Protein AF-A0A4Y7KNV3-F1 (afdb_monomer)

pLDDT: mean 80.24, std 16.49, range [40.34, 98.62]

Nearest PDB structures (foldseek):
  6zbf-assembly1_D  TM=6.798E-01  e=7.841E+00  Plasmodium falciparum

Solvent-accessible surface area (backbone atoms only — not comparable to full-atom values): 6546 Å² total; per-residue (Å²): 138,81,84,83,77,76,80,84,73,75,75,63,74,66,57,54,57,78,72,44,61,76,90,48,45,68,59,52,42,52,55,36,51,54,52,27,56,55,25,66,77,46,93,51,77,59,33,61,63,31,50,52,43,42,52,48,42,49,52,51,49,51,54,50,52,54,53,49,53,52,51,52,52,55,50,49,56,52,51,55,53,49,51,54,52,50,55,51,50,52,51,50,52,52,50,53,49,53,55,50,55,52,58,62,58,57,72,69,68,82,74,129

Secondary structure (DSSP, 8-state):
---------PPPTTHHHHTS-GGGHHHHHHHHHHHHHHHHHSS-TTHHHHHHHHHHHHHHHHHHHHHHHHHHHHHHHHHHHHHHHHHHHHHHHHHHHHHHHHHHHHTTSS--

Foldseek 3Di:
DDDDDDDDDP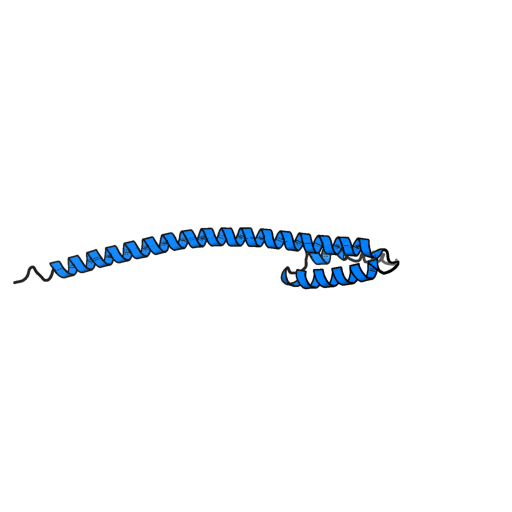DLVLCVLVPDDLVCLVVQLVVLVVVLVVCVVDPHPCNVVSVSSNVSSVVSNVVVVVVVVVVVVVVVVVVVVVVVVVVVVVVVVVVVVVVVVVVVVVVVPPDD

Radius of gyration: 32.51 Å; Cα contacts (8 Å, |Δi|>4): 38; chains: 1; bounding box: 72×49×88 Å

Mean predicted aligned error: 12.89 Å

Sequence (112 aa):
MKPLLLPYHPRPHFLQILFSPPSKLPQLFQENYSQLSQALDGTDHSWTALTLKLCSALETADKLVQSNNSNVRFLSAKVEVLESIVKRGDSAAKSAKFIHDKHSSESSSVGN

Structure (mmCIF, N/CA/C/O backbone):
data_AF-A0A4Y7KNV3-F1
#
_entry.id   AF-A0A4Y7KNV3-F1
#
loop_
_atom_site.group_PDB
_atom_site.id
_atom_site.type_symbol
_atom_site.label_atom_id
_atom_site.label_alt_id
_atom_site.label_comp_id
_atom_site.label_asym_id
_atom_site.label_entity_id
_atom_site.label_seq_id
_atom_site.pdbx_PDB_ins_code
_atom_site.Cartn_x
_atom_site.Cartn_y
_atom_site.Cartn_z
_atom_site.occupancy
_atom_site.B_iso_or_equiv
_atom_site.auth_seq_id
_atom_site.auth_comp_id
_atom_site.auth_asym_id
_atom_site.auth_atom_id
_atom_site.pdbx_PDB_model_num
ATOM 1 N N . MET A 1 1 ? 8.863 43.109 -40.610 1.00 42.31 1 MET A N 1
ATOM 2 C CA . MET A 1 1 ? 9.155 42.539 -39.276 1.00 42.31 1 MET A CA 1
ATOM 3 C C . MET A 1 1 ? 8.577 41.130 -39.228 1.00 42.31 1 MET A C 1
ATOM 5 O O . MET A 1 1 ? 7.378 40.989 -39.415 1.00 42.31 1 MET A O 1
ATOM 9 N N . LYS A 1 2 ? 9.417 40.094 -39.106 1.00 42.72 2 LYS A N 1
ATOM 10 C CA . LYS A 1 2 ? 8.991 38.687 -38.976 1.00 42.72 2 LYS A CA 1
ATOM 11 C C . LYS A 1 2 ? 8.935 38.342 -37.482 1.00 42.72 2 LYS A C 1
ATOM 13 O O . LYS A 1 2 ? 9.923 38.622 -36.806 1.00 42.72 2 LYS A O 1
ATOM 18 N N . PRO A 1 3 ? 7.836 37.781 -36.955 1.00 49.31 3 PRO A N 1
ATOM 19 C CA . PRO A 1 3 ? 7.794 37.371 -35.560 1.00 49.31 3 PRO A CA 1
ATOM 20 C C . PRO A 1 3 ? 8.719 36.166 -35.349 1.00 49.31 3 PRO A C 1
ATOM 22 O O . PRO A 1 3 ? 8.713 35.212 -36.128 1.00 49.31 3 PRO A O 1
ATOM 25 N N . LEU A 1 4 ? 9.538 36.239 -34.301 1.00 50.19 4 LEU A N 1
ATOM 26 C CA . LEU A 1 4 ? 10.370 35.141 -33.822 1.00 50.19 4 LEU A CA 1
ATOM 27 C C . LEU A 1 4 ? 9.452 34.080 -33.204 1.00 50.19 4 LEU A C 1
ATOM 29 O O . LEU A 1 4 ? 8.982 34.234 -32.079 1.00 50.19 4 LEU A O 1
ATOM 33 N N . LEU A 1 5 ? 9.171 33.013 -33.953 1.00 55.75 5 LEU A N 1
ATOM 34 C CA . LEU A 1 5 ? 8.588 31.796 -33.397 1.00 55.75 5 LEU A CA 1
ATOM 35 C C . LEU A 1 5 ? 9.657 31.132 -32.523 1.00 55.75 5 LEU A C 1
ATOM 37 O O . LEU A 1 5 ? 10.659 30.635 -33.034 1.00 55.75 5 LEU A O 1
ATOM 41 N N . LEU A 1 6 ? 9.461 31.160 -31.205 1.00 51.16 6 LEU A N 1
ATOM 42 C CA . LEU A 1 6 ? 10.269 30.366 -30.284 1.00 51.16 6 LEU A CA 1
ATOM 43 C C . LEU A 1 6 ? 10.103 28.875 -30.630 1.00 51.16 6 LEU A C 1
ATOM 45 O O . LEU A 1 6 ? 8.978 28.443 -30.902 1.00 51.16 6 LEU A O 1
ATOM 49 N N . PRO A 1 7 ? 11.186 28.078 -30.628 1.00 50.25 7 PRO A N 1
ATOM 50 C CA . PRO A 1 7 ? 11.096 26.657 -30.923 1.00 50.25 7 PRO A CA 1
ATOM 51 C C . PRO A 1 7 ? 10.219 25.966 -29.875 1.00 50.25 7 PRO A C 1
ATOM 53 O O . PRO A 1 7 ? 10.418 26.124 -28.670 1.00 50.25 7 PRO A O 1
ATOM 56 N N . TYR A 1 8 ? 9.237 25.196 -30.345 1.00 46.88 8 TYR A N 1
ATOM 57 C CA . TYR A 1 8 ? 8.444 24.299 -29.513 1.00 46.88 8 TYR A CA 1
ATOM 58 C C . TYR A 1 8 ? 9.399 23.314 -28.837 1.00 46.88 8 TYR A C 1
ATOM 60 O O . TYR A 1 8 ? 9.934 22.419 -29.491 1.00 46.88 8 TYR A O 1
ATOM 68 N N . HIS A 1 9 ? 9.658 23.497 -27.543 1.00 47.28 9 HIS A N 1
ATOM 69 C CA . HIS A 1 9 ? 10.428 22.530 -26.776 1.00 47.28 9 HIS A CA 1
ATOM 70 C C . HIS A 1 9 ? 9.475 21.383 -26.414 1.00 47.28 9 HIS A C 1
ATOM 72 O O . HIS A 1 9 ? 8.541 21.609 -25.634 1.00 47.28 9 HIS A O 1
ATOM 78 N N . PRO A 1 10 ? 9.636 20.169 -26.977 1.00 49.97 10 PRO A N 1
ATOM 79 C CA . PRO A 1 10 ? 8.838 19.035 -26.540 1.00 49.97 10 PRO A CA 1
ATOM 80 C C . PRO A 1 10 ? 9.102 18.842 -25.048 1.00 49.97 10 PRO A C 1
ATOM 82 O O . PRO A 1 10 ? 10.257 18.774 -24.620 1.00 49.97 10 PRO A O 1
ATOM 85 N N . ARG A 1 11 ? 8.035 18.801 -24.239 1.00 51.56 11 ARG A N 1
ATOM 86 C CA . ARG A 1 11 ? 8.164 18.434 -22.823 1.00 51.56 11 ARG A CA 1
ATOM 87 C C . ARG A 1 11 ? 8.946 17.122 -22.769 1.00 51.56 11 ARG A C 1
ATOM 89 O O . ARG A 1 11 ? 8.559 16.193 -23.480 1.00 51.56 11 ARG A O 1
ATOM 96 N N . PRO A 1 12 ? 10.016 17.018 -21.965 1.00 54.84 12 PRO A N 1
ATOM 97 C CA . PRO A 1 12 ? 10.770 15.781 -21.882 1.00 54.84 12 PRO A CA 1
ATOM 98 C C . PRO A 1 12 ? 9.807 14.671 -21.457 1.00 54.84 12 PRO A C 1
ATOM 100 O O . PRO A 1 12 ? 9.223 14.728 -20.374 1.00 54.84 12 PRO A O 1
ATOM 103 N N . HIS A 1 13 ? 9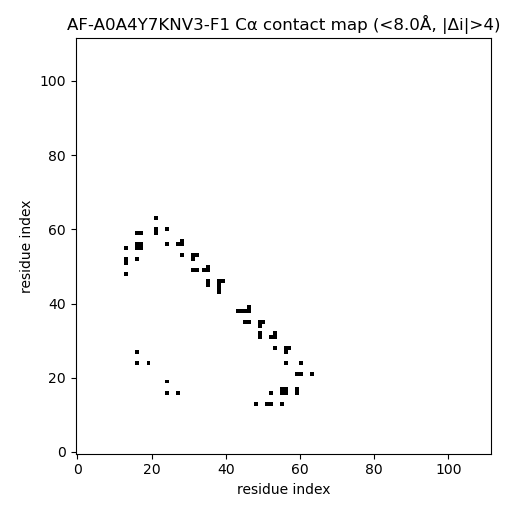.621 13.676 -22.330 1.00 53.75 13 HIS A N 1
ATOM 104 C CA . HIS A 1 13 ? 8.688 12.553 -22.155 1.00 53.75 13 HIS A CA 1
ATOM 105 C C . HIS A 1 13 ? 8.870 11.810 -20.818 1.00 53.75 13 HIS A C 1
ATOM 107 O O . HIS A 1 13 ? 7.974 11.103 -20.370 1.00 53.75 13 HIS A O 1
ATOM 113 N N . PHE A 1 14 ? 10.016 11.995 -20.164 1.00 53.91 14 PHE A N 1
ATOM 114 C CA . PHE A 1 14 ? 10.321 11.520 -18.820 1.00 53.91 14 PHE A CA 1
ATOM 115 C C . PHE A 1 14 ? 9.359 12.048 -17.738 1.00 53.91 14 PHE A C 1
ATOM 117 O O . PHE A 1 14 ? 8.973 11.307 -16.839 1.00 53.91 14 PHE A O 1
ATOM 124 N N . LEU A 1 15 ? 8.889 13.297 -17.847 1.00 55.34 15 LEU A N 1
ATOM 125 C CA . LEU A 1 15 ? 7.978 13.884 -16.855 1.00 55.34 15 LEU A CA 1
ATOM 126 C C . LEU A 1 15 ? 6.554 13.321 -16.935 1.00 55.34 15 LEU A C 1
ATOM 128 O O . LEU A 1 15 ? 5.769 13.498 -16.011 1.00 55.34 15 LEU A O 1
ATOM 132 N N . GLN A 1 16 ? 6.198 12.630 -18.017 1.00 67.25 16 GLN A N 1
ATOM 133 C CA . GLN A 1 16 ? 4.832 12.159 -18.232 1.00 67.25 16 GLN A CA 1
ATOM 134 C C . GLN A 1 16 ? 4.415 11.072 -17.230 1.00 67.25 16 GLN A C 1
ATOM 136 O O . GLN A 1 16 ? 3.250 11.008 -16.843 1.00 67.25 16 GLN A O 1
ATOM 141 N N . ILE A 1 17 ? 5.367 10.260 -16.762 1.00 65.44 17 ILE A N 1
ATOM 142 C CA . ILE A 1 17 ? 5.118 9.188 -15.788 1.00 65.44 17 ILE A CA 1
ATOM 143 C C . ILE A 1 17 ? 4.874 9.765 -14.388 1.00 65.44 17 ILE A C 1
ATOM 145 O O . ILE A 1 17 ? 3.933 9.349 -13.719 1.00 65.44 17 ILE A O 1
ATOM 149 N N . LEU A 1 18 ? 5.644 10.784 -13.991 1.00 64.50 18 LEU A N 1
ATOM 150 C CA . LEU A 1 18 ? 5.507 11.474 -12.699 1.00 64.50 18 LEU A CA 1
ATOM 151 C C . LEU A 1 18 ? 4.138 12.148 -12.507 1.00 64.50 18 LEU A C 1
ATOM 153 O O . LEU A 1 18 ? 3.679 12.285 -11.377 1.00 64.50 18 LEU A O 1
ATOM 157 N N . PHE A 1 19 ? 3.485 12.562 -13.597 1.00 69.31 19 PHE A N 1
ATOM 158 C CA . PHE A 1 19 ? 2.159 13.194 -13.569 1.00 69.31 19 PHE A CA 1
ATOM 159 C C . PHE A 1 19 ? 1.017 12.253 -13.981 1.00 69.31 19 PHE A C 1
ATOM 161 O O . PHE A 1 19 ? -0.131 12.690 -14.082 1.00 69.31 19 PHE A O 1
ATOM 168 N N . SER A 1 20 ? 1.302 10.975 -14.248 1.00 70.00 20 SER A N 1
ATOM 169 C CA . SER A 1 20 ? 0.270 10.016 -14.640 1.00 70.00 20 SER A CA 1
ATOM 170 C C . SER A 1 20 ? -0.529 9.527 -13.428 1.00 70.00 20 SER A C 1
ATOM 172 O O . SER A 1 20 ? 0.039 9.346 -12.349 1.00 70.00 20 SER A O 1
ATOM 174 N N . PRO A 1 21 ? -1.842 9.265 -13.580 1.00 79.75 21 PRO A N 1
ATOM 175 C CA . PRO A 1 21 ? -2.634 8.667 -12.517 1.00 79.75 21 PRO A CA 1
ATOM 176 C C . PRO A 1 21 ? -2.003 7.352 -12.035 1.00 79.75 21 PRO A C 1
ATOM 178 O O . PRO A 1 21 ? -1.595 6.543 -12.874 1.00 79.75 21 PRO A O 1
ATOM 181 N N . PRO A 1 22 ? -1.993 7.071 -10.720 1.00 77.38 22 PRO A N 1
ATOM 182 C CA . PRO A 1 22 ? -1.393 5.850 -10.185 1.00 77.38 22 PRO A CA 1
ATOM 183 C C . PRO A 1 22 ? -1.958 4.557 -10.793 1.00 77.38 22 PRO A C 1
ATOM 185 O O . PRO A 1 22 ? -1.239 3.578 -10.971 1.00 77.38 22 PRO A O 1
ATOM 188 N N . SER A 1 23 ? -3.233 4.569 -11.194 1.00 81.69 23 SER A N 1
ATOM 189 C CA . SER A 1 23 ? -3.907 3.453 -11.872 1.00 81.69 23 SER A CA 1
ATOM 190 C C . SER A 1 23 ? -3.320 3.103 -13.245 1.00 81.69 23 SER A C 1
ATOM 192 O O . SER A 1 23 ? -3.555 2.007 -13.749 1.00 81.69 23 SER A O 1
ATOM 194 N N . LYS A 1 24 ? -2.555 4.011 -13.858 1.00 83.38 24 LYS A N 1
ATOM 195 C CA . LYS A 1 24 ? -1.886 3.805 -15.147 1.00 83.38 24 LYS A CA 1
ATOM 196 C C . LYS A 1 24 ? -0.457 3.277 -15.010 1.00 83.38 24 LYS A C 1
ATOM 198 O O . LYS A 1 24 ? 0.106 2.852 -16.015 1.00 83.38 24 LYS A O 1
ATOM 203 N N . LEU A 1 25 ? 0.115 3.245 -13.802 1.00 81.44 25 LEU A N 1
ATOM 204 C CA . LEU A 1 25 ? 1.496 2.795 -13.581 1.00 81.44 25 LEU A CA 1
ATOM 205 C C . LEU A 1 25 ? 1.778 1.364 -14.071 1.00 81.44 25 LEU A C 1
ATOM 207 O O . LEU A 1 25 ? 2.810 1.193 -14.716 1.00 81.44 25 LEU A O 1
ATOM 211 N N . PRO A 1 26 ? 0.905 0.352 -13.868 1.00 84.50 26 PRO A N 1
ATOM 2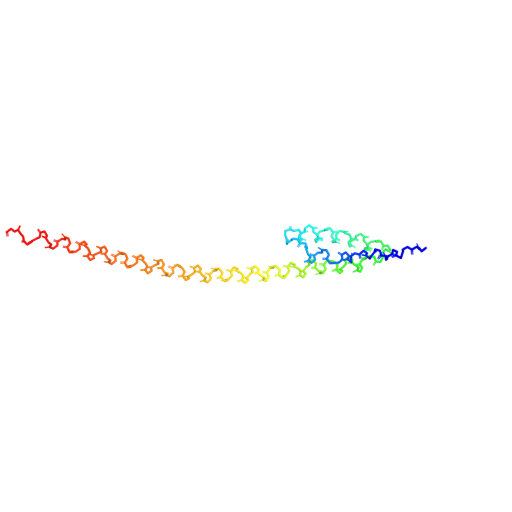12 C CA . PRO A 1 26 ? 1.176 -1.003 -14.364 1.00 84.50 26 PRO A CA 1
ATOM 213 C C . PRO A 1 26 ? 1.269 -1.064 -15.892 1.00 84.50 26 PRO A C 1
ATOM 215 O O . PRO A 1 26 ? 2.165 -1.699 -16.443 1.00 84.50 26 PRO A O 1
ATOM 218 N N . GLN A 1 27 ? 0.369 -0.349 -16.574 1.00 86.88 27 GLN A N 1
ATOM 219 C CA . GLN A 1 27 ? 0.363 -0.248 -18.030 1.00 86.88 27 GLN A CA 1
ATOM 220 C C . GLN A 1 27 ? 1.630 0.458 -18.532 1.00 86.88 27 GLN A C 1
ATOM 222 O O . GLN A 1 27 ? 2.315 -0.056 -19.412 1.00 86.88 27 GLN A O 1
ATOM 227 N N . LEU A 1 28 ? 1.979 1.599 -17.930 1.00 83.31 28 LEU A N 1
ATOM 228 C CA . LEU A 1 28 ? 3.177 2.356 -18.291 1.00 83.31 28 LEU A CA 1
ATOM 229 C C . LEU A 1 28 ? 4.455 1.550 -18.044 1.00 83.31 28 LEU A C 1
ATOM 231 O O . LEU A 1 28 ? 5.361 1.587 -18.871 1.00 83.31 28 LEU A O 1
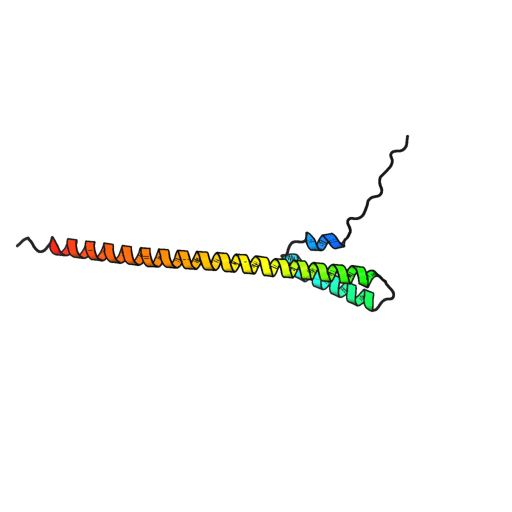ATOM 235 N N . PHE A 1 29 ? 4.539 0.805 -16.942 1.00 83.44 29 PHE A N 1
ATOM 236 C CA . PHE A 1 29 ? 5.680 -0.065 -16.667 1.00 83.44 29 PHE A CA 1
ATOM 237 C C . PHE A 1 29 ? 5.852 -1.114 -17.771 1.00 83.44 29 PHE A C 1
ATOM 239 O O . PHE A 1 29 ? 6.936 -1.230 -18.339 1.00 83.44 29 PHE A O 1
ATOM 246 N N . GLN A 1 30 ? 4.770 -1.814 -18.126 1.00 86.50 30 GLN A N 1
ATOM 247 C CA . GLN A 1 30 ? 4.793 -2.847 -19.159 1.00 86.50 30 GLN A CA 1
ATOM 248 C C . GLN A 1 30 ? 5.180 -2.286 -20.535 1.00 86.50 30 GLN A C 1
ATOM 250 O O . GLN A 1 30 ? 6.020 -2.862 -21.225 1.00 86.50 30 GLN A O 1
ATOM 255 N N . GLU A 1 31 ? 4.599 -1.147 -20.925 1.00 86.44 31 GLU A N 1
ATOM 256 C CA . GLU A 1 31 ? 4.901 -0.483 -22.197 1.00 86.44 31 GLU A CA 1
ATOM 257 C C . GLU A 1 31 ? 6.373 -0.051 -22.276 1.00 86.44 31 GLU A C 1
ATOM 259 O O . GLU A 1 31 ? 7.041 -0.318 -23.276 1.00 86.44 31 GLU A O 1
ATOM 264 N N . ASN A 1 32 ? 6.911 0.561 -21.214 1.00 83.25 32 ASN A N 1
ATOM 265 C CA . ASN A 1 32 ? 8.312 0.991 -21.184 1.00 83.25 32 ASN A CA 1
ATOM 266 C C . ASN A 1 32 ? 9.283 -0.195 -21.135 1.00 83.25 32 ASN A C 1
ATOM 268 O O . ASN A 1 32 ? 10.320 -0.149 -21.793 1.00 83.25 32 ASN A O 1
ATOM 272 N N . TYR A 1 33 ? 8.950 -1.264 -20.407 1.00 84.06 33 TYR A N 1
ATOM 273 C CA . TYR A 1 33 ? 9.762 -2.481 -20.366 1.00 84.06 33 TYR A CA 1
ATOM 274 C C . TYR A 1 33 ? 9.837 -3.160 -21.738 1.00 84.06 33 TYR A C 1
ATOM 276 O O . TYR A 1 33 ? 10.921 -3.520 -22.192 1.00 84.06 33 TYR A O 1
ATOM 284 N N . SER A 1 34 ? 8.703 -3.269 -22.440 1.00 87.81 34 SER A N 1
ATOM 285 C CA . SER A 1 34 ? 8.660 -3.835 -23.792 1.00 87.81 34 SER A CA 1
ATOM 286 C C . SER A 1 34 ? 9.491 -3.017 -24.785 1.00 87.81 34 SER A C 1
ATOM 288 O O . SER A 1 34 ? 10.214 -3.595 -25.593 1.00 87.81 34 SER A O 1
ATOM 290 N N . GLN A 1 35 ? 9.409 -1.684 -24.719 1.00 84.50 35 GLN A N 1
ATOM 291 C CA . GLN A 1 35 ? 10.220 -0.797 -25.559 1.00 84.50 35 GLN A CA 1
ATOM 292 C C . GLN A 1 35 ? 11.711 -0.915 -25.226 1.00 84.50 35 GLN A C 1
ATOM 294 O O . GLN A 1 35 ? 12.539 -0.939 -26.132 1.00 84.50 35 GLN A O 1
ATOM 299 N N . LEU A 1 36 ? 12.059 -1.015 -23.939 1.00 84.31 36 LEU A N 1
ATOM 300 C CA . LEU A 1 36 ? 13.441 -1.195 -23.499 1.00 84.31 36 LEU A CA 1
ATOM 301 C C . LEU A 1 36 ? 14.022 -2.511 -24.018 1.00 84.31 36 LEU A C 1
ATOM 303 O O . LEU A 1 36 ? 15.122 -2.501 -24.558 1.00 84.31 36 LEU A O 1
ATOM 307 N N . SER A 1 37 ? 13.279 -3.615 -23.900 1.00 86.31 37 SER A N 1
ATOM 308 C CA . SER A 1 37 ? 13.701 -4.917 -24.430 1.00 86.31 37 SER A CA 1
ATOM 309 C C . SER A 1 37 ? 14.023 -4.827 -25.921 1.00 86.31 37 SER A C 1
ATOM 311 O O . SER A 1 37 ? 15.078 -5.276 -26.349 1.00 86.31 37 SER A O 1
ATOM 313 N N . GLN A 1 38 ? 13.160 -4.168 -26.698 1.00 85.19 38 GLN A N 1
ATOM 314 C CA . GLN A 1 38 ? 13.373 -3.992 -28.133 1.00 85.19 38 GLN A CA 1
ATOM 315 C C . GLN A 1 38 ? 14.582 -3.097 -28.453 1.00 85.19 38 GLN A C 1
ATOM 317 O O . GLN A 1 38 ? 15.316 -3.371 -29.399 1.00 85.19 38 GLN A O 1
ATOM 322 N N . ALA A 1 39 ? 14.799 -2.030 -27.679 1.00 83.62 39 ALA A N 1
ATOM 323 C CA . ALA A 1 39 ? 15.942 -1.138 -27.864 1.00 83.62 39 ALA A CA 1
ATOM 324 C C . ALA A 1 39 ? 17.277 -1.822 -27.531 1.00 83.62 39 ALA A C 1
ATOM 326 O O . ALA A 1 39 ? 18.276 -1.542 -28.186 1.00 83.62 39 ALA A O 1
ATOM 327 N N . LEU A 1 40 ? 17.286 -2.724 -26.543 1.00 80.75 40 LEU A N 1
ATOM 328 C CA . LEU A 1 40 ? 18.465 -3.505 -26.154 1.00 80.75 40 LEU A CA 1
ATOM 329 C C . LEU A 1 40 ? 18.853 -4.561 -27.199 1.00 80.75 40 LEU A C 1
ATOM 331 O O . LEU A 1 40 ? 20.039 -4.840 -27.350 1.00 80.75 40 LEU A O 1
ATOM 335 N N . ASP A 1 41 ? 17.878 -5.110 -27.928 1.00 83.31 41 ASP A N 1
ATOM 336 C CA . ASP A 1 41 ? 18.122 -6.033 -29.048 1.00 83.31 41 ASP A CA 1
ATOM 337 C C . ASP A 1 41 ? 18.57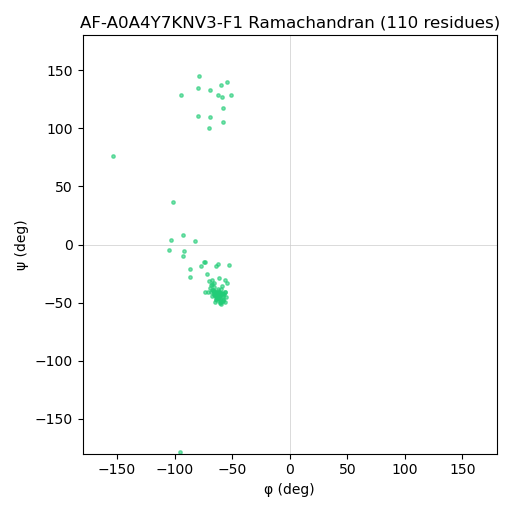7 -5.304 -30.329 1.00 83.31 41 ASP A C 1
ATOM 339 O O . ASP A 1 41 ? 19.119 -5.915 -31.253 1.00 83.31 41 ASP A O 1
ATOM 343 N N . GLY A 1 42 ? 18.337 -3.993 -30.407 1.00 77.38 42 GLY A N 1
ATOM 344 C CA . GLY A 1 42 ? 18.704 -3.141 -31.534 1.00 77.38 42 GLY A CA 1
ATOM 345 C C . GLY A 1 42 ? 20.044 -2.422 -31.358 1.00 77.38 42 GLY A C 1
ATOM 346 O O . GLY A 1 42 ? 20.736 -2.533 -30.354 1.00 77.38 42 GLY A O 1
ATOM 347 N N . THR A 1 43 ? 20.410 -1.612 -32.352 1.00 76.38 43 THR A N 1
ATOM 348 C CA . THR A 1 43 ? 21.581 -0.713 -32.292 1.00 76.38 43 THR A CA 1
ATOM 349 C C . THR A 1 43 ? 21.225 0.694 -31.792 1.00 76.38 43 THR A C 1
ATOM 351 O O . THR A 1 43 ? 22.033 1.615 -31.890 1.00 76.38 43 THR A O 1
ATOM 354 N N . ASP A 1 44 ? 19.992 0.887 -31.321 1.00 75.62 44 ASP A N 1
ATOM 355 C CA . ASP A 1 44 ? 19.438 2.168 -30.890 1.00 75.62 44 ASP A CA 1
ATOM 356 C C . ASP A 1 44 ? 19.907 2.531 -29.465 1.00 75.62 44 ASP A C 1
ATOM 358 O O . ASP A 1 44 ? 19.879 1.725 -28.539 1.00 75.62 44 ASP A O 1
ATOM 362 N N . HIS A 1 45 ? 20.324 3.783 -29.265 1.00 76.00 45 HIS A N 1
ATOM 363 C CA . HIS A 1 45 ? 20.740 4.316 -27.964 1.00 76.00 45 HIS A CA 1
ATOM 364 C C . HIS A 1 45 ? 19.574 4.774 -27.063 1.00 76.00 45 HIS A C 1
ATOM 366 O O . HIS A 1 45 ? 19.806 5.266 -25.953 1.00 76.00 45 HIS A O 1
ATOM 372 N N . SER A 1 46 ? 18.321 4.592 -27.491 1.00 82.62 46 SER A N 1
ATOM 373 C CA . SER A 1 46 ? 17.116 4.924 -26.721 1.00 82.62 46 SER A CA 1
ATOM 374 C C . SER A 1 46 ? 16.975 4.130 -25.418 1.00 82.62 46 SER A C 1
ATOM 376 O O . SER A 1 46 ? 16.253 4.571 -24.518 1.00 82.62 46 SER A O 1
ATOM 378 N N . TRP A 1 47 ? 17.713 3.021 -25.257 1.00 81.75 47 TRP A N 1
ATOM 379 C CA . TRP A 1 47 ? 17.713 2.192 -24.046 1.00 81.75 47 TRP A CA 1
ATOM 380 C C . TRP A 1 47 ? 18.031 2.992 -22.774 1.00 81.75 47 TRP A C 1
ATOM 382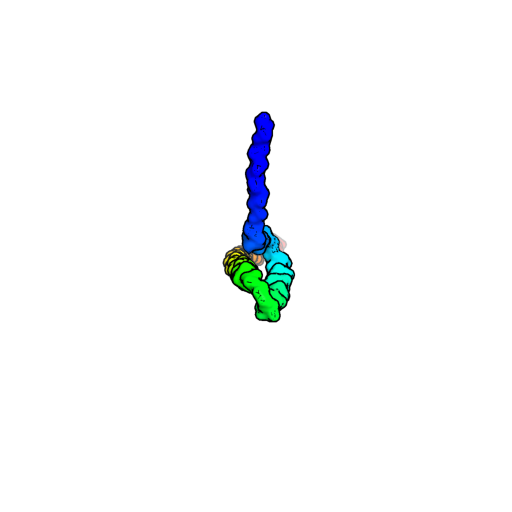 O O . TRP A 1 47 ? 17.468 2.712 -21.716 1.00 81.75 47 TRP A O 1
ATOM 392 N N . THR A 1 48 ? 18.870 4.030 -22.863 1.00 84.19 48 THR A N 1
ATOM 393 C CA . THR A 1 48 ? 19.180 4.914 -21.724 1.00 84.19 48 THR A CA 1
ATOM 394 C C . THR A 1 48 ? 17.947 5.699 -21.274 1.00 84.19 48 THR A C 1
ATOM 396 O O . THR A 1 48 ? 17.587 5.688 -20.096 1.00 84.19 48 THR A O 1
ATOM 399 N N . ALA A 1 49 ? 17.243 6.329 -22.217 1.00 84.38 49 ALA A N 1
ATOM 400 C CA . ALA A 1 49 ? 16.019 7.074 -21.943 1.00 84.38 49 ALA A CA 1
ATOM 401 C C . ALA A 1 49 ? 14.882 6.159 -21.455 1.00 84.38 49 ALA A C 1
ATOM 403 O O . ALA A 1 49 ? 14.107 6.547 -20.580 1.00 84.38 49 ALA A O 1
ATOM 404 N N . LEU A 1 50 ? 14.788 4.942 -21.996 1.00 82.31 50 LEU A N 1
ATOM 405 C CA . LEU A 1 50 ? 13.790 3.945 -21.604 1.00 82.31 50 LEU A CA 1
ATOM 406 C C . LEU A 1 50 ? 14.064 3.367 -20.210 1.00 82.31 50 LEU A C 1
ATOM 408 O O . LEU A 1 50 ? 13.140 3.270 -19.403 1.00 82.31 50 LEU A O 1
ATOM 412 N N . THR A 1 51 ? 15.327 3.085 -19.882 1.00 84.81 51 THR A N 1
ATOM 413 C CA . THR A 1 51 ? 15.751 2.692 -18.527 1.00 84.81 51 THR A CA 1
ATOM 414 C C . THR A 1 51 ? 15.371 3.763 -17.510 1.00 84.81 51 THR A C 1
ATOM 416 O O . THR A 1 51 ? 14.758 3.460 -16.488 1.00 84.81 51 THR A O 1
ATOM 419 N N . LEU A 1 52 ? 15.662 5.032 -17.814 1.00 87.50 52 LEU A N 1
ATOM 420 C CA . LEU A 1 52 ? 15.282 6.149 -16.955 1.00 87.50 52 LEU A CA 1
ATOM 421 C C . LEU A 1 52 ? 13.759 6.192 -16.738 1.00 87.50 52 LEU A C 1
ATOM 423 O O . LEU A 1 52 ? 13.311 6.266 -15.593 1.00 87.50 52 LEU A O 1
ATOM 427 N N . LYS A 1 53 ? 12.951 6.089 -17.803 1.00 83.56 53 LYS A N 1
ATOM 428 C CA . LYS A 1 53 ? 11.480 6.056 -17.684 1.00 83.56 53 LYS A CA 1
ATOM 429 C C . LYS A 1 53 ? 10.992 4.924 -16.776 1.00 83.56 53 LYS A C 1
ATOM 431 O O . LYS A 1 53 ? 10.104 5.152 -15.954 1.00 83.56 53 LYS A O 1
ATOM 436 N N . LEU A 1 54 ? 11.577 3.732 -16.897 1.00 82.50 54 LEU A N 1
ATOM 437 C CA . LEU A 1 54 ? 11.239 2.589 -16.050 1.00 82.50 54 LEU A CA 1
ATOM 438 C C . LEU A 1 54 ? 11.553 2.877 -14.573 1.00 82.50 54 LEU A C 1
ATOM 440 O O . LEU A 1 54 ? 10.702 2.659 -13.711 1.00 82.50 54 LEU A O 1
ATOM 444 N N . CYS A 1 55 ? 12.731 3.436 -14.281 1.00 86.75 55 CYS A N 1
ATOM 445 C CA . CYS A 1 55 ? 13.112 3.823 -12.921 1.00 86.75 55 CYS A CA 1
ATOM 446 C C . CYS A 1 55 ? 12.144 4.850 -12.317 1.00 86.75 55 CYS A C 1
ATOM 448 O O . CYS A 1 55 ? 11.742 4.702 -11.166 1.00 86.75 55 CYS A O 1
ATOM 450 N N . SER A 1 56 ? 11.697 5.845 -13.086 1.00 84.25 56 SER A N 1
ATOM 451 C CA . SER A 1 56 ? 10.702 6.812 -12.599 1.00 84.25 56 SER A CA 1
ATOM 452 C C . SER A 1 56 ? 9.322 6.211 -12.367 1.00 84.25 56 SER A C 1
ATOM 454 O O . SER A 1 56 ? 8.631 6.620 -11.431 1.00 84.25 56 SER A O 1
ATOM 456 N N . ALA A 1 57 ? 8.907 5.238 -13.183 1.00 82.88 57 ALA A N 1
ATOM 457 C CA . ALA A 1 57 ? 7.666 4.505 -12.942 1.00 82.88 57 ALA A CA 1
ATOM 458 C C . ALA A 1 57 ? 7.735 3.730 -11.620 1.00 82.88 57 ALA A C 1
ATOM 460 O O . ALA A 1 57 ? 6.794 3.787 -10.827 1.00 82.88 57 ALA A O 1
ATOM 461 N N . LEU A 1 58 ? 8.869 3.074 -11.357 1.00 87.56 58 LEU A N 1
ATOM 462 C CA . LEU A 1 58 ? 9.121 2.349 -10.111 1.00 87.56 58 LEU A CA 1
ATOM 463 C C . LEU A 1 58 ? 9.162 3.278 -8.893 1.00 87.56 58 LEU A C 1
ATOM 465 O O . LEU A 1 58 ? 8.515 2.988 -7.892 1.00 87.56 58 LEU A O 1
ATOM 469 N N . GLU A 1 59 ? 9.845 4.420 -8.981 1.00 88.62 59 GLU A N 1
ATOM 470 C CA . GLU A 1 59 ? 9.889 5.409 -7.895 1.00 88.62 59 GLU A CA 1
ATOM 471 C C . GLU A 1 59 ? 8.493 5.966 -7.573 1.00 88.62 59 GLU A C 1
ATOM 473 O O . GLU A 1 59 ? 8.120 6.138 -6.411 1.00 88.62 59 GLU A O 1
ATOM 478 N N . THR A 1 60 ? 7.687 6.225 -8.605 1.00 86.56 60 THR A N 1
ATOM 479 C CA . THR A 1 60 ? 6.305 6.693 -8.429 1.00 86.56 60 THR A CA 1
ATOM 480 C C . THR A 1 60 ? 5.442 5.616 -7.766 1.00 86.56 60 THR A C 1
ATOM 482 O O . THR A 1 60 ? 4.640 5.925 -6.883 1.00 86.56 60 THR A O 1
ATOM 485 N N . ALA A 1 61 ? 5.626 4.349 -8.148 1.00 83.88 61 ALA A N 1
ATOM 486 C CA . ALA A 1 61 ? 4.941 3.223 -7.523 1.00 83.88 61 ALA A CA 1
ATOM 487 C C . ALA A 1 61 ? 5.346 3.040 -6.048 1.00 83.88 61 ALA A C 1
ATOM 489 O O . ALA A 1 61 ? 4.472 2.851 -5.203 1.00 83.88 61 ALA A O 1
ATOM 490 N N . ASP A 1 62 ? 6.634 3.162 -5.718 1.00 88.75 62 ASP A N 1
ATOM 491 C CA . ASP A 1 62 ? 7.126 3.103 -4.335 1.00 88.75 62 ASP A CA 1
ATOM 492 C C . ASP A 1 62 ? 6.511 4.215 -3.467 1.00 88.75 62 ASP A C 1
ATOM 494 O O . ASP A 1 62 ? 5.914 3.940 -2.423 1.00 88.75 62 ASP A O 1
ATOM 498 N N . LYS A 1 63 ? 6.525 5.464 -3.953 1.00 89.06 63 LYS A N 1
ATOM 499 C CA . LYS A 1 63 ? 5.875 6.605 -3.281 1.00 89.06 63 LYS A CA 1
ATOM 500 C C . LYS A 1 63 ? 4.383 6.368 -3.035 1.00 89.06 63 LYS A C 1
ATOM 502 O O . LYS A 1 63 ? 3.871 6.702 -1.964 1.00 89.06 63 LYS A O 1
ATOM 507 N N . LEU A 1 64 ? 3.682 5.771 -4.002 1.00 87.62 64 LEU A N 1
ATOM 508 C CA . LEU A 1 64 ? 2.269 5.423 -3.862 1.00 87.62 64 LEU A CA 1
ATOM 509 C C . LEU A 1 64 ? 2.045 4.381 -2.758 1.00 87.62 64 LEU A C 1
ATOM 511 O O . LEU A 1 64 ? 1.153 4.552 -1.927 1.00 87.62 64 LEU A O 1
ATOM 515 N N . VAL A 1 65 ? 2.853 3.316 -2.733 1.00 88.50 65 VAL A N 1
ATOM 516 C CA . VAL A 1 65 ? 2.774 2.266 -1.704 1.00 88.50 65 VAL A CA 1
ATOM 517 C C . VAL A 1 65 ? 3.034 2.854 -0.318 1.00 88.50 65 VAL A C 1
ATOM 519 O O . VAL A 1 65 ? 2.269 2.593 0.611 1.00 88.50 65 VAL A O 1
ATOM 522 N N . GLN A 1 66 ? 4.058 3.697 -0.177 1.00 88.38 66 GLN A N 1
ATOM 523 C CA . GLN A 1 66 ? 4.379 4.356 1.090 1.00 88.38 66 GLN A CA 1
ATOM 524 C C . GLN A 1 66 ? 3.242 5.267 1.573 1.00 88.38 66 GLN A C 1
ATOM 526 O O . GLN A 1 66 ? 2.848 5.189 2.739 1.00 88.38 66 GLN A O 1
ATOM 531 N N . SER A 1 67 ? 2.668 6.082 0.679 1.00 84.31 67 SER A N 1
ATOM 532 C CA . SER A 1 67 ? 1.544 6.964 1.012 1.00 84.31 67 SER A CA 1
ATOM 533 C C . SER A 1 67 ? 0.274 6.191 1.378 1.00 84.31 67 SER A C 1
ATOM 535 O O . SER A 1 67 ? -0.429 6.574 2.311 1.00 84.31 67 SER A O 1
ATOM 537 N N . ASN A 1 68 ? -0.033 5.096 0.683 1.00 89.12 68 ASN A N 1
ATOM 538 C CA . ASN A 1 68 ? -1.189 4.275 1.034 1.00 89.12 68 ASN A CA 1
ATOM 539 C C . ASN A 1 68 ? -0.986 3.559 2.369 1.00 89.12 68 ASN A C 1
ATOM 541 O O . ASN A 1 68 ? -1.904 3.535 3.185 1.00 89.12 68 ASN A O 1
ATOM 545 N N . ASN A 1 69 ? 0.214 3.041 2.639 1.00 88.25 69 ASN A N 1
ATOM 546 C CA . ASN A 1 69 ? 0.520 2.407 3.918 1.00 88.25 69 ASN A CA 1
ATOM 547 C C . ASN A 1 69 ? 0.366 3.378 5.097 1.00 88.25 69 ASN A C 1
ATOM 549 O O . ASN A 1 69 ? -0.196 2.997 6.126 1.00 88.25 69 ASN A O 1
ATOM 553 N N . SER A 1 70 ? 0.820 4.629 4.966 1.00 89.12 70 SER A N 1
ATOM 554 C CA . SER A 1 70 ? 0.645 5.631 6.026 1.00 89.12 70 SER A CA 1
ATOM 555 C C . SER A 1 70 ? -0.830 5.991 6.239 1.00 89.12 70 SER A C 1
ATOM 557 O O . SER A 1 70 ? -1.290 6.014 7.382 1.00 89.12 70 SER A O 1
ATOM 559 N N . ASN A 1 71 ? -1.594 6.170 5.158 1.00 92.94 71 ASN A N 1
ATOM 560 C CA . ASN A 1 71 ? -3.029 6.458 5.218 1.00 92.94 71 ASN A CA 1
ATOM 561 C C . ASN A 1 71 ? -3.833 5.304 5.836 1.00 92.94 71 ASN A C 1
ATOM 563 O O . ASN A 1 71 ? -4.691 5.540 6.686 1.00 92.94 71 ASN A O 1
ATOM 567 N N . VAL A 1 72 ? -3.538 4.057 5.454 1.00 94.94 72 VAL A N 1
ATOM 568 C CA . VAL A 1 72 ? -4.189 2.860 6.008 1.00 94.94 72 VAL A CA 1
ATOM 569 C C . VAL A 1 72 ? -3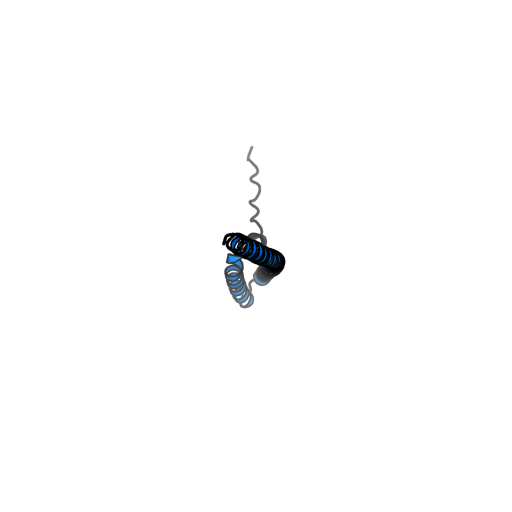.885 2.718 7.498 1.00 94.94 72 VAL A C 1
ATOM 571 O O . VAL A 1 72 ? -4.807 2.485 8.278 1.00 94.94 72 VAL A O 1
ATOM 574 N N . ARG A 1 73 ? -2.633 2.927 7.930 1.00 94.25 73 ARG A N 1
ATOM 575 C CA . ARG A 1 73 ? -2.298 2.919 9.366 1.00 94.25 73 ARG A CA 1
ATOM 576 C C . ARG A 1 73 ? -3.030 4.012 10.139 1.00 94.25 73 ARG A C 1
ATOM 578 O O . ARG A 1 73 ? -3.560 3.742 11.212 1.00 94.25 73 ARG A O 1
ATOM 585 N N . PHE A 1 74 ? -3.082 5.229 9.599 1.00 95.31 74 PHE A N 1
ATOM 58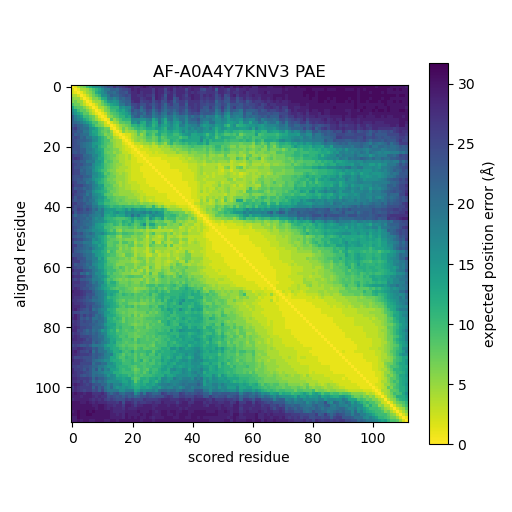6 C CA . PHE A 1 74 ? -3.806 6.334 10.228 1.00 95.31 74 PHE A CA 1
ATOM 587 C C . PHE A 1 74 ? -5.307 6.038 10.354 1.00 95.31 74 PHE A C 1
ATOM 589 O O . PHE A 1 74 ? -5.905 6.288 11.402 1.00 95.31 74 PHE A O 1
ATOM 596 N N . LEU A 1 75 ? -5.911 5.468 9.308 1.00 96.81 75 LEU A N 1
ATOM 597 C CA . LEU A 1 75 ? -7.308 5.049 9.329 1.00 96.81 75 LEU A CA 1
ATOM 598 C C . LEU A 1 75 ? -7.550 3.942 10.364 1.00 96.81 75 LEU A C 1
ATOM 600 O O . LEU A 1 75 ? -8.506 4.048 11.126 1.00 96.81 75 LEU A O 1
ATOM 604 N N . SER A 1 76 ? -6.669 2.939 10.441 1.00 97.44 76 SER A N 1
ATOM 605 C CA . SER A 1 76 ? -6.744 1.866 11.445 1.00 97.44 76 SER A CA 1
ATOM 606 C C . SER A 1 76 ? -6.764 2.427 12.865 1.00 97.44 76 SER A C 1
ATOM 608 O O . SER A 1 76 ? -7.675 2.128 13.631 1.00 97.44 76 SER A O 1
ATOM 610 N N . ALA A 1 77 ? -5.837 3.337 13.184 1.00 97.69 77 ALA A N 1
ATOM 611 C CA . ALA A 1 77 ? -5.780 3.972 14.500 1.00 97.69 77 ALA A CA 1
ATOM 612 C C . ALA A 1 77 ? -7.075 4.736 14.837 1.00 97.69 77 ALA A C 1
ATOM 614 O O . ALA A 1 77 ? -7.556 4.708 15.970 1.00 97.69 77 ALA A O 1
ATOM 615 N N . LYS A 1 78 ? -7.688 5.401 13.849 1.00 98.19 78 LYS A N 1
ATOM 616 C CA . LYS A 1 78 ? -8.986 6.065 14.037 1.00 98.19 78 LYS A CA 1
ATOM 617 C C . LYS A 1 78 ? -10.131 5.078 14.270 1.00 98.19 78 LYS A C 1
ATOM 619 O O . LYS A 1 78 ? -11.004 5.363 15.087 1.00 98.19 78 LYS A O 1
ATOM 624 N N . VAL A 1 79 ? -10.141 3.948 13.564 1.00 98.38 79 VAL A N 1
ATOM 625 C CA . VAL A 1 79 ? -11.152 2.894 13.735 1.00 98.38 79 VAL A CA 1
ATOM 626 C C . VAL A 1 79 ? -11.054 2.267 15.128 1.00 98.38 79 VAL A C 1
ATOM 628 O O . VAL A 1 79 ? -12.081 2.116 15.782 1.00 98.38 79 VAL A O 1
ATOM 631 N N . GLU A 1 80 ? -9.846 2.008 15.630 1.00 98.38 80 GLU A N 1
ATOM 632 C CA . GLU A 1 80 ? -9.623 1.498 16.994 1.00 98.38 80 GLU A CA 1
ATOM 633 C C . GLU A 1 80 ? -10.172 2.454 18.066 1.00 98.38 80 GLU A C 1
ATOM 635 O O . GLU A 1 80 ? -10.858 2.042 19.007 1.00 98.38 80 GLU A O 1
ATOM 640 N N . VAL A 1 81 ? -9.941 3.762 17.899 1.00 98.44 81 VAL A N 1
ATOM 641 C CA . VAL A 1 81 ? -10.512 4.782 18.792 1.00 98.44 81 VAL A CA 1
ATOM 642 C C . VAL A 1 81 ? -12.041 4.759 18.739 1.00 98.44 81 VAL A C 1
ATOM 644 O O . VAL A 1 81 ? -12.684 4.773 19.791 1.00 98.44 81 VAL A O 1
ATOM 647 N N . LEU A 1 82 ? -12.642 4.688 17.548 1.00 98.62 82 LEU A N 1
ATOM 648 C CA . LEU A 1 82 ? -14.099 4.612 17.407 1.00 98.62 82 LEU A CA 1
ATOM 649 C C . LEU A 1 82 ? -14.676 3.351 18.059 1.00 98.62 82 LEU A C 1
ATOM 651 O O . LEU A 1 82 ? -15.680 3.445 18.763 1.00 98.62 82 LEU A O 1
ATOM 655 N N . GLU A 1 83 ? -14.023 2.200 17.905 1.00 98.50 83 GLU A N 1
ATOM 656 C CA . GLU A 1 83 ? -14.436 0.950 18.546 1.00 98.50 83 GLU A CA 1
ATOM 657 C C . GLU A 1 83 ? -14.465 1.085 20.078 1.00 98.50 83 GLU A C 1
ATOM 659 O O . GLU A 1 83 ? -15.424 0.661 20.730 1.00 98.50 83 GLU A O 1
ATOM 664 N N . SER A 1 84 ? -13.459 1.743 20.666 1.00 98.38 84 SER A N 1
ATOM 665 C CA . SER A 1 84 ? -13.427 2.009 22.112 1.00 98.38 84 SER A CA 1
ATOM 666 C C . SER A 1 84 ? -14.591 2.898 22.576 1.00 98.38 84 SER A C 1
ATOM 668 O O . SER A 1 84 ? -15.184 2.664 23.634 1.00 98.38 84 SER A O 1
ATOM 670 N N . ILE A 1 85 ? -14.961 3.894 21.764 1.00 98.50 85 ILE A N 1
ATOM 671 C CA . ILE A 1 85 ? -16.066 4.810 22.053 1.00 98.50 85 ILE A CA 1
ATOM 672 C C . ILE A 1 85 ? -17.398 4.062 21.999 1.00 98.50 85 ILE A C 1
ATOM 674 O O . ILE A 1 85 ? -18.210 4.238 22.908 1.00 98.50 85 ILE A O 1
ATOM 678 N N . VAL A 1 86 ? -17.599 3.208 20.990 1.00 98.44 86 VAL A N 1
ATOM 679 C CA . VAL A 1 86 ? -18.805 2.378 20.848 1.00 98.44 86 VAL A CA 1
ATOM 680 C C . VAL A 1 86 ? -18.960 1.446 22.049 1.00 98.44 86 VAL A C 1
ATOM 682 O O . VAL A 1 86 ? -19.991 1.495 22.713 1.00 98.44 86 VAL A O 1
ATOM 685 N N . LYS A 1 87 ? -17.911 0.701 22.428 1.00 98.56 87 LYS A N 1
ATOM 686 C CA . LYS A 1 87 ? -17.941 -0.198 23.602 1.00 98.56 87 LYS A CA 1
ATOM 687 C C . LYS A 1 87 ? -18.324 0.529 24.893 1.00 98.56 87 LYS A C 1
ATOM 689 O O . LYS A 1 87 ? -19.095 0.013 25.709 1.00 98.56 87 LYS A O 1
ATOM 694 N N . ARG A 1 88 ? -17.798 1.742 25.089 1.00 98.19 88 ARG A N 1
ATOM 695 C CA . ARG A 1 88 ? -18.163 2.595 26.227 1.00 98.19 88 ARG A CA 1
ATOM 696 C C . ARG A 1 88 ? -19.624 3.043 26.151 1.00 98.19 88 ARG A C 1
ATOM 698 O O . ARG A 1 88 ? -20.310 3.005 27.171 1.00 98.19 88 ARG A O 1
ATOM 705 N N . GLY A 1 89 ? -20.090 3.447 24.970 1.00 98.19 89 GLY A N 1
ATOM 706 C CA . GLY A 1 89 ? -21.486 3.811 24.725 1.00 98.19 89 GLY A CA 1
ATOM 707 C C . GLY A 1 89 ? -22.447 2.669 25.057 1.00 98.19 89 GLY A C 1
ATOM 708 O O . GLY A 1 89 ? -23.388 2.866 25.825 1.00 98.19 89 GLY A O 1
ATOM 709 N N . ASP A 1 90 ? -22.152 1.461 24.582 1.00 98.50 90 ASP A N 1
ATOM 710 C CA . ASP A 1 90 ? -22.954 0.263 24.847 1.00 98.50 90 ASP A CA 1
ATOM 711 C C . ASP A 1 90 ? -22.999 -0.075 26.340 1.00 98.50 90 ASP A C 1
ATOM 713 O O . ASP A 1 90 ? -24.056 -0.391 26.8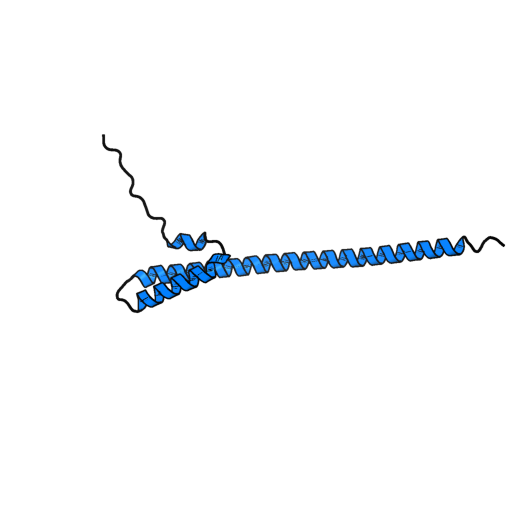90 1.00 98.50 90 ASP A O 1
ATOM 717 N N . SER A 1 91 ? -21.859 0.047 27.024 1.00 97.88 91 SER A N 1
ATOM 718 C CA . SER A 1 91 ? -21.763 -0.182 28.470 1.00 97.88 91 SER A CA 1
ATOM 719 C C . SER A 1 91 ? -22.614 0.817 29.261 1.00 97.88 91 SER A C 1
ATOM 721 O O . SER A 1 91 ? -23.354 0.424 30.165 1.00 97.88 91 SER A O 1
ATOM 723 N N . ALA A 1 92 ? -22.562 2.101 28.894 1.00 98.00 92 ALA A N 1
ATOM 724 C CA . ALA A 1 92 ? -23.373 3.145 29.516 1.00 98.00 92 ALA A CA 1
ATOM 725 C C . ALA A 1 92 ? -24.873 2.931 29.259 1.00 98.00 92 ALA A C 1
ATOM 727 O O . ALA A 1 92 ? -25.672 3.018 30.190 1.00 98.00 92 ALA A O 1
ATOM 728 N N . ALA A 1 93 ? -25.254 2.573 28.029 1.00 97.81 93 ALA A N 1
ATOM 729 C CA . ALA A 1 93 ? -26.639 2.271 27.679 1.00 97.81 93 ALA A CA 1
ATOM 730 C C . ALA A 1 93 ? -27.176 1.064 28.464 1.00 97.81 93 ALA A C 1
ATOM 732 O O . ALA A 1 93 ? -28.302 1.094 28.961 1.00 97.81 93 ALA A O 1
ATOM 733 N N . LYS A 1 94 ? -26.364 0.013 28.620 1.00 97.81 94 LYS A N 1
ATOM 734 C CA . LYS A 1 94 ? -26.729 -1.176 29.399 1.00 97.81 94 LYS A CA 1
ATOM 735 C C . LYS A 1 94 ? -26.912 -0.849 30.883 1.00 97.81 94 LYS A C 1
ATOM 737 O O . LYS A 1 94 ? -27.876 -1.312 31.486 1.00 97.81 94 LYS A O 1
ATOM 742 N N . SER A 1 95 ? -26.037 -0.013 31.445 1.00 96.38 95 SER A N 1
ATOM 743 C CA . SER A 1 95 ? -26.155 0.477 32.824 1.00 96.38 95 SER A CA 1
ATOM 744 C C . SER A 1 95 ? -27.421 1.318 33.033 1.00 96.38 95 SER A C 1
ATOM 746 O O . SER A 1 95 ? -28.184 1.071 33.965 1.00 96.38 95 SER A O 1
ATOM 748 N N . ALA A 1 96 ? -27.707 2.253 32.120 1.00 96.81 96 ALA A N 1
ATOM 749 C CA . ALA A 1 96 ? -28.904 3.089 32.185 1.00 96.81 96 ALA A CA 1
ATOM 750 C C . ALA A 1 96 ? -30.199 2.261 32.131 1.00 96.81 96 ALA A C 1
ATOM 752 O O . ALA A 1 96 ? -31.115 2.508 32.915 1.00 96.81 96 ALA A O 1
ATOM 753 N N . LYS A 1 97 ? -30.254 1.244 31.258 1.00 96.00 97 LYS A N 1
ATOM 754 C CA . LYS A 1 97 ? -31.382 0.300 31.198 1.00 96.00 97 LYS A CA 1
ATOM 755 C C . LYS A 1 97 ? -31.559 -0.456 32.513 1.00 96.00 97 LYS A C 1
ATOM 757 O O . LYS A 1 97 ? -32.657 -0.476 33.047 1.00 96.00 97 LYS A O 1
ATOM 762 N N . PHE A 1 98 ? -30.477 -0.989 33.082 1.00 95.94 98 PHE A N 1
ATOM 763 C CA . PHE A 1 98 ? -30.538 -1.701 34.360 1.00 95.94 98 PHE A CA 1
ATOM 764 C C . PHE A 1 98 ? -31.103 -0.834 35.497 1.00 95.94 98 PHE A C 1
ATOM 766 O O . PHE A 1 98 ? -31.950 -1.295 36.258 1.00 95.94 98 PHE A O 1
ATOM 773 N N . ILE A 1 99 ? -30.661 0.424 35.606 1.00 94.75 99 ILE A N 1
ATOM 774 C CA . ILE A 1 99 ? -31.165 1.361 36.623 1.00 94.75 99 ILE A CA 1
ATOM 775 C C . ILE A 1 99 ? -32.655 1.656 36.403 1.00 94.75 99 ILE A C 1
ATOM 777 O O . ILE A 1 99 ? -33.427 1.652 37.362 1.00 94.75 99 ILE A O 1
ATOM 781 N N . HIS A 1 100 ? -33.064 1.884 35.151 1.00 93.56 100 HIS A N 1
ATOM 782 C CA . HIS A 1 100 ? -34.464 2.120 34.800 1.00 93.56 100 HIS A CA 1
ATOM 783 C C . HIS A 1 100 ? -35.357 0.929 35.171 1.00 93.56 100 HIS A C 1
ATOM 785 O O . HIS A 1 100 ? -36.363 1.111 35.858 1.00 93.56 100 HIS A O 1
ATOM 791 N N . ASP A 1 101 ? -34.953 -0.283 34.787 1.00 93.19 101 ASP A N 1
ATOM 792 C CA . ASP A 1 101 ? -35.699 -1.511 35.062 1.00 93.19 101 ASP A CA 1
ATOM 793 C C . ASP A 1 101 ? -35.851 -1.737 36.575 1.00 93.19 101 ASP A C 1
ATOM 795 O O . ASP A 1 101 ? -36.945 -2.038 37.056 1.00 93.19 101 ASP A O 1
ATOM 799 N N . LYS A 1 102 ? -34.779 -1.512 37.352 1.00 88.81 102 LYS A N 1
ATOM 800 C CA . LYS A 1 102 ? -34.811 -1.595 38.821 1.00 88.81 102 LYS A CA 1
ATOM 801 C C . LYS A 1 102 ? -35.815 -0.618 39.432 1.00 88.81 102 LYS A C 1
ATOM 803 O O . LYS A 1 102 ? -36.684 -1.045 40.191 1.00 88.81 102 LYS A O 1
ATOM 808 N N . HIS A 1 103 ? -35.755 0.656 39.053 1.00 79.06 103 HIS A N 1
ATOM 809 C CA . HIS A 1 103 ? -36.661 1.681 39.578 1.00 79.06 103 HIS A CA 1
ATOM 810 C C . HIS A 1 103 ? -38.129 1.445 39.170 1.00 79.06 103 HIS A C 1
ATOM 812 O O . HIS A 1 103 ? -39.053 1.719 39.941 1.00 79.06 103 HIS A O 1
ATOM 818 N N . SER A 1 104 ? -38.365 0.895 37.974 1.00 74.88 104 SER A N 1
ATOM 819 C CA . SER A 1 104 ? -39.712 0.545 37.512 1.00 74.88 104 SER A CA 1
ATOM 820 C C . SER A 1 104 ? -40.304 -0.669 38.242 1.00 74.88 104 SER A C 1
ATOM 822 O O . SER A 1 104 ? -41.523 -0.784 38.317 1.00 74.88 104 SER A O 1
ATOM 824 N N . SER A 1 105 ? -39.470 -1.563 38.784 1.00 64.06 105 SER A N 1
ATOM 825 C CA . SER A 1 105 ? -39.910 -2.735 39.563 1.00 64.06 105 SER A CA 1
ATOM 826 C C . SER A 1 105 ? -40.131 -2.464 41.061 1.00 64.06 105 SER A C 1
ATOM 828 O O . SER A 1 105 ? -40.865 -3.195 41.719 1.00 64.06 105 SER A O 1
ATOM 830 N N . GLU A 1 106 ? -39.533 -1.404 41.610 1.00 57.75 106 GLU A N 1
ATOM 831 C CA . GLU A 1 106 ? -39.647 -1.039 43.033 1.00 57.75 106 GLU A CA 1
ATOM 832 C C . GLU A 1 106 ? -40.883 -0.161 43.313 1.00 57.75 106 GLU A C 1
ATOM 834 O O . GLU A 1 106 ? -41.503 -0.245 44.372 1.00 57.75 106 GLU A O 1
ATOM 839 N N . SER A 1 107 ? -41.328 0.599 42.311 1.00 55.88 107 SER A N 1
ATOM 840 C CA . SER A 1 107 ? -42.543 1.425 42.362 1.00 55.88 107 SER A CA 1
ATOM 841 C C . SER A 1 107 ? -43.856 0.627 42.260 1.00 55.88 107 SER A C 1
ATOM 843 O O . SER A 1 107 ? -44.906 1.151 42.623 1.00 55.88 107 SER A O 1
ATOM 845 N N . SER A 1 108 ? -43.820 -0.647 41.844 1.00 57.44 108 SER A N 1
ATOM 846 C CA . SER A 1 108 ? -44.995 -1.536 41.806 1.00 57.44 108 SER A CA 1
ATOM 847 C C . SER A 1 108 ? -45.205 -2.374 43.077 1.00 57.44 108 SER A C 1
ATOM 849 O O . SER A 1 108 ? -46.203 -3.080 43.163 1.00 57.44 108 SER A O 1
ATOM 851 N N . SER A 1 109 ? -44.283 -2.335 44.050 1.00 52.72 109 SER A N 1
ATOM 852 C CA . SER A 1 109 ? -44.342 -3.173 45.265 1.00 52.72 109 SER A CA 1
ATOM 853 C C . SER A 1 109 ? -44.758 -2.423 46.543 1.00 52.72 109 SER A C 1
ATOM 855 O O . SER A 1 109 ? -44.937 -3.063 47.575 1.00 52.72 109 SER A O 1
ATOM 857 N N . VAL A 1 110 ? -44.935 -1.095 46.504 1.00 53.78 110 VAL A N 1
ATOM 858 C CA . VAL A 1 110 ? -45.308 -0.258 47.673 1.00 53.78 110 VAL A CA 1
ATOM 859 C C . VAL A 1 110 ? -46.807 0.094 47.653 1.00 53.78 110 VAL A C 1
ATOM 861 O O . VAL A 1 110 ? -47.222 1.198 47.988 1.00 53.78 110 VAL A O 1
ATOM 864 N N . GLY A 1 111 ? -47.644 -0.845 47.217 1.00 53.16 111 GLY A N 1
ATOM 865 C CA . GLY A 1 111 ? -49.092 -0.664 47.156 1.00 53.16 111 GLY A CA 1
ATOM 866 C C . GLY A 1 111 ? -49.822 -1.993 47.254 1.00 53.16 111 GLY A C 1
ATOM 867 O O . GLY A 1 111 ? -50.260 -2.509 46.234 1.00 53.16 111 GLY A O 1
ATOM 868 N N . ASN A 1 112 ? -49.896 -2.544 48.466 1.00 40.34 112 ASN A N 1
ATOM 869 C CA . ASN A 1 112 ? -50.942 -3.460 48.931 1.00 40.34 112 ASN A CA 1
ATOM 870 C C . ASN A 1 112 ? -50.956 -3.480 50.461 1.00 40.34 112 ASN A C 1
ATOM 872 O O . ASN A 1 112 ? -49.854 -3.553 51.049 1.00 40.34 112 ASN A O 1
#

Organism: Papaver somniferum (NCBI:txid3469)